Protein AF-A0A949JFN5-F1 (afdb_monomer_lite)

Structure (mmCIF, N/CA/C/O backbone):
data_AF-A0A949JFN5-F1
#
_entry.id   AF-A0A949JFN5-F1
#
loop_
_atom_site.group_PDB
_atom_site.id
_atom_site.type_symbol
_atom_site.label_atom_id
_atom_site.label_alt_id
_atom_site.label_comp_id
_atom_site.label_asym_id
_atom_site.label_entity_id
_atom_site.label_seq_id
_atom_site.pdbx_PDB_ins_code
_atom_site.Cartn_x
_atom_site.Cartn_y
_atom_site.Cartn_z
_atom_site.occupancy
_atom_site.B_iso_or_equiv
_atom_site.auth_seq_id
_atom_site.auth_comp_id
_atom_site.auth_asym_id
_atom_site.auth_atom_id
_atom_site.pdbx_PDB_model_num
ATOM 1 N N . MET A 1 1 ? -2.048 15.603 5.107 1.00 60.56 1 MET A N 1
ATOM 2 C CA . MET A 1 1 ? -1.846 14.276 4.490 1.00 60.56 1 MET A CA 1
ATOM 3 C C . MET A 1 1 ? -1.039 13.436 5.466 1.00 60.56 1 MET A C 1
ATOM 5 O O . MET A 1 1 ? -0.089 13.977 6.023 1.00 60.56 1 MET A O 1
ATOM 9 N N . THR A 1 2 ? -1.454 12.204 5.772 1.00 84.62 2 THR A N 1
ATOM 10 C CA . THR A 1 2 ? -0.766 11.370 6.776 1.00 84.62 2 THR A CA 1
ATOM 11 C C . THR A 1 2 ? 0.574 10.846 6.227 1.00 84.62 2 THR A C 1
ATOM 13 O O . THR A 1 2 ? 0.743 10.765 5.003 1.00 84.62 2 THR A O 1
ATOM 16 N N . PRO A 1 3 ? 1.546 10.490 7.091 1.00 90.62 3 PRO A N 1
ATOM 17 C CA . PRO A 1 3 ? 2.799 9.868 6.655 1.00 90.62 3 PRO A CA 1
ATOM 18 C C . PRO A 1 3 ? 2.585 8.604 5.810 1.00 90.62 3 PRO A C 1
ATOM 20 O O . PRO A 1 3 ? 3.278 8.417 4.812 1.00 90.62 3 PRO A O 1
ATOM 23 N N . LEU A 1 4 ? 1.578 7.794 6.158 1.00 91.38 4 LEU A N 1
ATOM 24 C CA . LEU A 1 4 ? 1.217 6.573 5.438 1.00 91.38 4 LEU A CA 1
ATOM 25 C C . LEU A 1 4 ? 0.805 6.846 3.986 1.00 91.38 4 LEU A C 1
ATOM 27 O O . LEU A 1 4 ? 1.361 6.237 3.076 1.00 91.38 4 LEU A O 1
ATOM 31 N N . VAL A 1 5 ? -0.096 7.811 3.762 1.00 94.62 5 VAL A N 1
ATOM 32 C CA . VAL A 1 5 ? -0.527 8.211 2.408 1.00 94.62 5 VAL A CA 1
ATOM 33 C C . VAL A 1 5 ? 0.674 8.632 1.562 1.00 94.62 5 VAL A C 1
ATOM 35 O O . VAL A 1 5 ? 0.838 8.184 0.433 1.00 94.62 5 VAL A O 1
ATOM 38 N N . THR A 1 6 ? 1.582 9.421 2.142 1.00 95.69 6 THR A N 1
ATOM 39 C CA . THR A 1 6 ? 2.788 9.874 1.432 1.00 95.69 6 THR A CA 1
ATOM 40 C C . THR A 1 6 ? 3.713 8.709 1.060 1.00 95.69 6 THR A C 1
ATOM 42 O O . THR A 1 6 ? 4.330 8.727 -0.005 1.00 95.69 6 THR A O 1
ATOM 45 N N . ALA A 1 7 ? 3.846 7.707 1.933 1.00 94.56 7 ALA A N 1
ATOM 46 C CA . ALA A 1 7 ? 4.667 6.527 1.674 1.00 94.56 7 ALA A CA 1
ATOM 47 C C . ALA A 1 7 ? 4.069 5.646 0.564 1.00 94.56 7 ALA A C 1
ATOM 49 O O . ALA A 1 7 ? 4.789 5.269 -0.363 1.00 94.56 7 ALA A O 1
ATOM 50 N N . VAL A 1 8 ? 2.759 5.388 0.621 1.00 96.19 8 VAL A N 1
ATOM 51 C CA . VAL A 1 8 ? 2.016 4.655 -0.416 1.00 96.19 8 VAL A CA 1
ATOM 52 C C . VAL A 1 8 ? 2.117 5.348 -1.765 1.00 96.19 8 VAL A C 1
ATOM 54 O O . VAL A 1 8 ? 2.468 4.692 -2.741 1.00 96.19 8 VAL A O 1
ATOM 57 N N . ASP A 1 9 ? 1.891 6.662 -1.827 1.00 97.00 9 ASP A N 1
ATOM 58 C CA . ASP A 1 9 ? 1.921 7.401 -3.092 1.00 97.00 9 ASP A CA 1
ATOM 59 C C . ASP A 1 9 ? 3.301 7.318 -3.749 1.00 97.00 9 ASP A C 1
ATOM 61 O O . ASP A 1 9 ? 3.415 7.016 -4.935 1.00 97.00 9 ASP A O 1
ATOM 65 N N . ARG A 1 10 ? 4.374 7.477 -2.963 1.00 95.38 10 ARG A N 1
ATOM 66 C CA . ARG A 1 10 ? 5.748 7.324 -3.466 1.00 95.38 10 ARG A CA 1
ATOM 67 C C . ARG A 1 10 ? 6.023 5.920 -3.992 1.00 95.38 10 ARG A C 1
ATOM 69 O O . ARG A 1 10 ? 6.746 5.769 -4.977 1.00 95.38 10 ARG A O 1
ATOM 76 N N . LEU A 1 11 ? 5.505 4.892 -3.325 1.00 95.12 11 LEU A N 1
ATOM 77 C CA . LEU A 1 11 ? 5.696 3.514 -3.760 1.00 95.12 11 LEU A CA 1
ATOM 78 C C . LEU A 1 11 ? 4.883 3.217 -5.025 1.00 95.12 11 LEU A C 1
ATOM 80 O O . LEU A 1 11 ? 5.422 2.654 -5.975 1.00 95.12 11 LEU A O 1
ATOM 84 N N . ALA A 1 12 ? 3.633 3.670 -5.078 1.00 96.94 12 ALA A N 1
ATOM 85 C CA . ALA A 1 12 ? 2.780 3.590 -6.256 1.00 96.94 12 ALA A CA 1
ATOM 86 C C . ALA A 1 12 ? 3.417 4.293 -7.465 1.00 96.94 12 ALA A C 1
ATOM 88 O O . ALA A 1 12 ? 3.501 3.705 -8.543 1.00 96.94 12 ALA A O 1
ATOM 89 N N . ASP A 1 13 ? 3.953 5.501 -7.280 1.00 97.25 13 ASP A N 1
ATOM 90 C CA . ASP A 1 13 ? 4.652 6.250 -8.328 1.00 97.25 13 ASP A CA 1
ATOM 91 C C . ASP A 1 13 ? 5.903 5.526 -8.825 1.00 97.25 13 ASP A C 1
ATOM 93 O O . ASP A 1 13 ? 6.162 5.489 -10.030 1.00 97.25 13 ASP A O 1
ATOM 97 N N . ARG A 1 14 ? 6.652 4.876 -7.926 1.00 95.38 14 ARG A N 1
ATOM 98 C CA . ARG A 1 14 ? 7.767 4.009 -8.327 1.00 95.38 14 ARG A CA 1
ATOM 99 C C . ARG A 1 14 ? 7.289 2.862 -9.209 1.00 95.38 14 ARG A C 1
ATOM 101 O O . ARG A 1 14 ? 7.893 2.645 -10.253 1.00 95.38 14 ARG A O 1
ATOM 108 N N . VAL A 1 15 ? 6.216 2.161 -8.831 1.00 95.81 15 VAL A N 1
ATOM 109 C CA . VAL A 1 15 ? 5.657 1.063 -9.643 1.00 95.81 15 VAL A CA 1
ATOM 110 C C . VAL A 1 15 ? 5.206 1.573 -11.015 1.00 95.81 15 VAL A C 1
ATOM 112 O O . VAL A 1 15 ? 5.526 0.946 -12.023 1.00 95.81 15 VAL A O 1
ATOM 115 N N . ARG A 1 16 ? 4.539 2.735 -11.079 1.00 96.94 16 ARG A N 1
ATOM 116 C CA . ARG A 1 16 ? 4.115 3.377 -12.342 1.00 96.94 16 ARG A CA 1
ATOM 117 C C . ARG A 1 16 ? 5.290 3.727 -13.256 1.00 96.94 16 ARG A C 1
ATOM 119 O O . ARG A 1 16 ? 5.142 3.710 -14.475 1.00 96.94 16 ARG A O 1
ATOM 126 N N . ALA A 1 17 ? 6.448 4.042 -12.681 1.00 96.75 17 ALA A N 1
ATOM 127 C CA . ALA A 1 17 ? 7.653 4.392 -13.424 1.00 96.75 17 ALA A CA 1
ATOM 128 C C . ALA A 1 17 ? 8.457 3.174 -13.922 1.00 96.75 17 ALA A C 1
ATOM 130 O O . ALA A 1 17 ? 9.407 3.346 -14.692 1.00 96.75 17 ALA A O 1
ATOM 131 N N . LEU A 1 18 ? 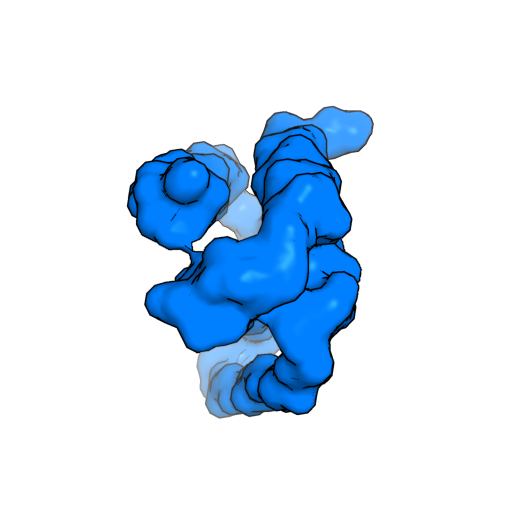8.122 1.949 -13.497 1.00 95.88 18 LEU A N 1
ATOM 132 C CA . LEU A 1 18 ? 8.872 0.756 -13.889 1.00 95.88 18 LEU A CA 1
ATOM 133 C C . LEU A 1 18 ? 8.686 0.422 -15.378 1.00 95.88 18 LEU A C 1
ATOM 135 O O . LEU A 1 18 ? 7.577 0.497 -15.911 1.00 95.88 18 LEU A O 1
ATOM 139 N N . PRO A 1 19 ? 9.746 -0.045 -16.067 1.00 96.19 19 PRO A N 1
ATOM 140 C CA . PRO A 1 19 ? 9.604 -0.553 -17.421 1.00 96.19 19 PRO A CA 1
ATOM 141 C C . PRO A 1 19 ? 8.778 -1.844 -17.420 1.00 96.19 19 PRO A C 1
ATOM 143 O O . PRO A 1 19 ? 8.865 -2.661 -16.501 1.00 96.19 19 PRO A O 1
ATOM 146 N N . GLN A 1 20 ? 8.066 -2.101 -18.519 1.00 96.06 20 GLN A N 1
ATOM 147 C CA . GLN A 1 20 ? 7.237 -3.301 -18.681 1.00 96.06 20 GLN A CA 1
ATOM 148 C C . GLN A 1 20 ? 7.985 -4.610 -18.376 1.00 96.06 20 GLN A C 1
ATOM 150 O O . GLN A 1 20 ? 7.427 -5.533 -17.787 1.00 96.06 20 GLN A O 1
ATOM 155 N N . SER A 1 21 ? 9.265 -4.702 -18.751 1.00 96.62 21 SER A N 1
ATOM 156 C CA . SER A 1 21 ? 10.064 -5.901 -18.484 1.00 96.62 21 SER A CA 1
ATOM 157 C C . SER A 1 21 ? 10.274 -6.154 -16.987 1.00 96.62 21 SER A C 1
ATOM 159 O O . SER A 1 21 ? 10.337 -7.310 -16.586 1.00 96.62 21 SER A O 1
ATOM 161 N N . ALA A 1 22 ? 10.349 -5.113 -16.154 1.00 95.00 22 ALA A N 1
ATOM 162 C CA . ALA A 1 22 ? 10.437 -5.253 -14.702 1.00 95.00 22 ALA A CA 1
ATOM 163 C C . ALA A 1 22 ? 9.084 -5.648 -14.095 1.00 95.00 22 ALA A C 1
ATOM 165 O O . AL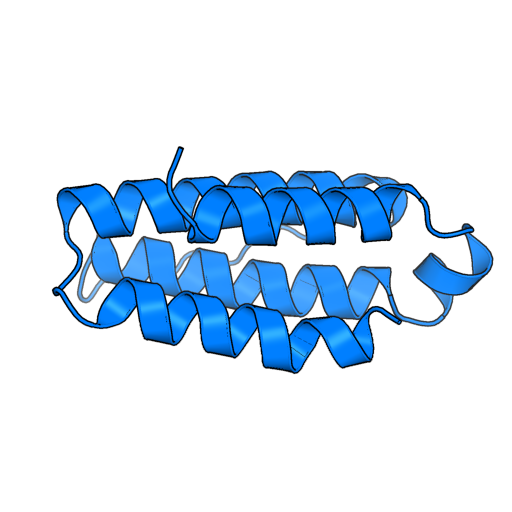A A 1 22 ? 9.028 -6.579 -13.293 1.00 95.00 22 ALA A O 1
ATOM 166 N N . LEU A 1 23 ? 7.994 -5.017 -14.551 1.00 95.06 23 LEU A N 1
ATOM 167 C CA . LEU A 1 23 ? 6.629 -5.366 -14.140 1.00 95.06 23 LEU A CA 1
ATOM 168 C C . LEU A 1 23 ? 6.342 -6.855 -14.376 1.00 95.06 23 LEU A C 1
ATOM 170 O O . LEU A 1 23 ? 5.945 -7.560 -13.449 1.00 95.06 23 LEU A O 1
ATOM 174 N N . ARG A 1 24 ? 6.663 -7.356 -15.576 1.00 94.88 24 ARG A N 1
ATOM 175 C CA . ARG A 1 24 ? 6.495 -8.768 -15.962 1.00 94.88 24 ARG A CA 1
ATOM 176 C C . ARG A 1 24 ? 7.424 -9.743 -15.247 1.00 94.88 24 ARG A C 1
ATOM 178 O O . ARG A 1 24 ? 7.089 -10.916 -15.138 1.00 94.88 24 ARG A O 1
ATOM 185 N N . ARG A 1 25 ? 8.594 -9.290 -14.786 1.00 93.56 25 ARG A N 1
ATOM 186 C CA . ARG A 1 25 ? 9.542 -10.128 -14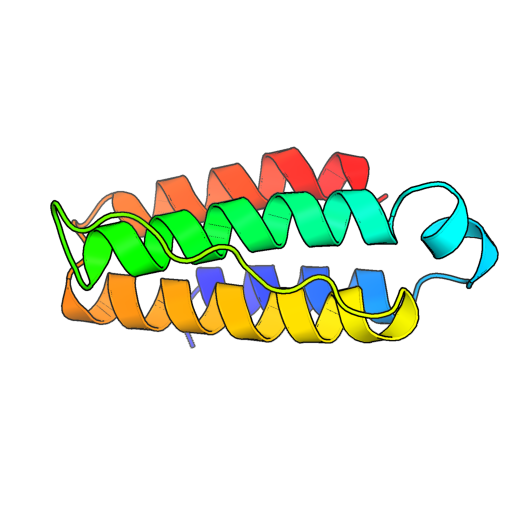.030 1.00 93.56 25 ARG A CA 1
ATOM 187 C C . ARG A 1 25 ? 9.151 -10.319 -12.565 1.00 93.56 25 ARG A C 1
ATOM 189 O O . ARG A 1 25 ? 9.781 -11.132 -11.902 1.00 93.56 25 ARG A O 1
ATOM 196 N N . GLY A 1 26 ? 8.136 -9.607 -12.075 1.00 92.88 26 GLY A N 1
ATOM 197 C CA . GLY A 1 26 ? 7.589 -9.842 -10.740 1.00 92.88 26 GLY A CA 1
ATOM 198 C C . GLY A 1 26 ? 7.179 -8.587 -9.984 1.00 92.88 26 GLY A C 1
ATOM 199 O O . GLY A 1 26 ? 6.465 -8.711 -8.997 1.00 92.88 26 GLY A O 1
ATOM 200 N N . ALA A 1 27 ? 7.545 -7.383 -10.438 1.00 94.44 27 ALA A N 1
ATOM 201 C CA . ALA A 1 27 ? 7.190 -6.171 -9.697 1.00 94.44 27 ALA A CA 1
ATOM 202 C C . ALA A 1 27 ? 5.669 -5.937 -9.640 1.00 94.44 27 ALA A C 1
ATOM 204 O O . ALA A 1 27 ? 5.160 -5.488 -8.617 1.00 94.44 27 ALA A O 1
ATOM 205 N N . ALA A 1 28 ? 4.925 -6.305 -10.692 1.00 95.00 28 ALA A N 1
ATOM 206 C CA . ALA A 1 28 ? 3.462 -6.251 -10.657 1.00 95.00 28 ALA A CA 1
ATOM 207 C C . ALA A 1 28 ? 2.867 -7.253 -9.649 1.00 95.00 28 ALA A C 1
ATOM 209 O O . ALA A 1 28 ? 1.890 -6.937 -8.976 1.00 95.00 28 ALA A O 1
ATOM 210 N N . GLU A 1 29 ? 3.475 -8.436 -9.507 1.00 95.00 29 GLU A N 1
ATOM 211 C CA . GLU A 1 29 ? 3.042 -9.443 -8.531 1.00 95.00 29 GLU A CA 1
ATOM 212 C C . GLU A 1 29 ? 3.339 -8.999 -7.098 1.00 95.00 29 GLU A C 1
ATOM 214 O O . GLU A 1 29 ? 2.476 -9.100 -6.232 1.00 95.00 29 GLU A O 1
ATOM 219 N N . ALA A 1 30 ? 4.532 -8.453 -6.856 1.00 94.56 30 ALA A N 1
ATOM 220 C CA . ALA A 1 30 ? 4.913 -7.919 -5.554 1.00 94.56 30 ALA A CA 1
ATOM 221 C C . ALA A 1 30 ? 4.004 -6.751 -5.134 1.00 94.56 30 ALA A C 1
ATOM 223 O O . ALA A 1 30 ? 3.553 -6.701 -3.992 1.00 94.56 30 ALA A O 1
ATOM 224 N N . ALA A 1 31 ? 3.676 -5.850 -6.066 1.00 95.44 31 ALA A N 1
ATOM 225 C CA . ALA A 1 31 ? 2.743 -4.756 -5.813 1.00 95.44 31 ALA A CA 1
ATOM 226 C C . ALA A 1 31 ? 1.325 -5.271 -5.511 1.00 95.44 31 ALA A C 1
ATOM 228 O O . ALA A 1 31 ? 0.668 -4.756 -4.607 1.00 95.44 31 ALA A O 1
ATOM 229 N N . TYR A 1 32 ? 0.865 -6.307 -6.220 1.00 96.31 32 TYR A N 1
ATOM 230 C CA . TYR A 1 32 ? -0.424 -6.949 -5.951 1.00 96.31 32 TYR A CA 1
ATOM 231 C C . TYR A 1 32 ? -0.463 -7.632 -4.576 1.00 96.31 32 TYR A C 1
ATOM 233 O O . TYR A 1 32 ? -1.440 -7.468 -3.847 1.00 96.31 32 TYR A O 1
ATOM 241 N N . ALA A 1 33 ? 0.594 -8.357 -4.197 1.00 95.00 33 ALA A N 1
ATOM 242 C CA . ALA A 1 33 ? 0.696 -9.006 -2.891 1.00 95.00 33 ALA A CA 1
ATOM 243 C C . ALA A 1 33 ? 0.603 -7.981 -1.752 1.00 95.00 33 ALA A C 1
ATOM 245 O O . ALA A 1 33 ? -0.281 -8.090 -0.904 1.00 95.00 33 ALA A O 1
ATOM 246 N N . LEU A 1 34 ? 1.408 -6.915 -1.824 1.00 95.69 34 LEU A N 1
ATOM 247 C CA . LEU A 1 34 ? 1.340 -5.802 -0.878 1.00 95.69 34 LEU A CA 1
ATOM 248 C C . LEU A 1 34 ? -0.062 -5.176 -0.846 1.00 95.69 34 LEU A C 1
ATOM 250 O O . LEU A 1 34 ? -0.612 -4.921 0.222 1.00 95.69 34 LEU A O 1
ATOM 254 N N . SER A 1 35 ? -0.677 -4.976 -2.013 1.00 97.19 35 SER A N 1
ATOM 255 C CA . SER A 1 35 ? -2.029 -4.417 -2.093 1.00 97.19 35 SER A CA 1
ATOM 256 C C . SER A 1 35 ? -3.066 -5.291 -1.378 1.00 97.19 35 SER A C 1
ATOM 258 O O . SER A 1 35 ? -3.975 -4.768 -0.737 1.00 97.19 35 SER A O 1
ATOM 260 N N . CYS A 1 36 ? -2.928 -6.618 -1.450 1.00 96.75 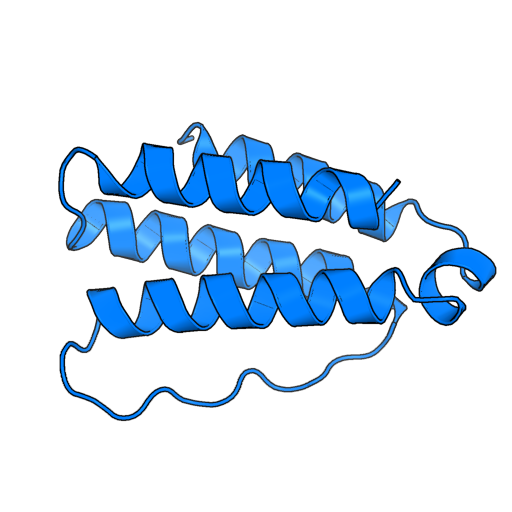36 CYS A N 1
ATOM 261 C CA . CYS A 1 36 ? -3.803 -7.546 -0.736 1.00 96.75 36 CYS A CA 1
ATOM 262 C C . CYS A 1 36 ? -3.645 -7.424 0.784 1.00 96.75 36 CYS A C 1
ATOM 264 O O . CYS A 1 36 ? -4.645 -7.474 1.497 1.00 96.75 36 CYS A O 1
ATOM 266 N N . GLU A 1 37 ? -2.422 -7.242 1.283 1.00 96.06 37 GLU A N 1
ATOM 267 C CA . GLU A 1 37 ? -2.150 -7.081 2.717 1.00 96.06 37 GLU A CA 1
ATOM 268 C C . GLU A 1 37 ? -2.713 -5.764 3.265 1.00 96.06 37 GLU A C 1
ATOM 270 O O . GLU A 1 37 ? -3.335 -5.740 4.333 1.00 96.06 37 GLU A O 1
ATOM 275 N N . LEU A 1 38 ? -2.578 -4.677 2.500 1.00 96.25 38 LEU A N 1
ATOM 276 C CA . LEU A 1 38 ? -3.165 -3.381 2.846 1.00 96.25 38 LEU A CA 1
ATOM 277 C C . LEU A 1 38 ? -4.698 -3.443 2.842 1.00 96.25 38 LEU A C 1
ATOM 279 O O . LEU A 1 38 ? -5.331 -3.019 3.808 1.00 96.25 38 LEU A O 1
ATOM 283 N N . ALA A 1 39 ? -5.297 -4.039 1.805 1.00 97.44 39 ALA A N 1
ATOM 284 C CA . ALA A 1 39 ? -6.746 -4.205 1.708 1.00 97.44 39 ALA A CA 1
ATOM 285 C C . ALA A 1 39 ? -7.307 -5.118 2.808 1.00 97.44 39 ALA A C 1
ATOM 287 O O . ALA A 1 39 ? -8.404 -4.878 3.309 1.00 97.44 39 ALA A O 1
ATOM 288 N N . LEU A 1 40 ? -6.577 -6.170 3.189 1.00 96.31 40 LEU A N 1
ATOM 289 C CA . LEU A 1 40 ? -6.940 -7.029 4.315 1.00 96.31 40 LEU A CA 1
ATOM 290 C C . LEU A 1 40 ? -6.948 -6.236 5.624 1.00 96.31 40 LEU A C 1
ATOM 292 O O . LEU A 1 40 ? -7.900 -6.336 6.393 1.00 96.31 40 LEU A O 1
ATOM 296 N N . SER A 1 41 ? -5.908 -5.435 5.851 1.00 95.12 41 SER A N 1
ATOM 297 C CA . SER A 1 41 ? -5.776 -4.617 7.058 1.00 95.12 41 SER A CA 1
ATOM 298 C C . SER A 1 41 ? -6.894 -3.575 7.158 1.00 95.12 41 SER A C 1
ATOM 300 O O . SER A 1 41 ? -7.499 -3.437 8.217 1.00 95.12 41 SER A O 1
ATOM 302 N N . ALA A 1 42 ? -7.225 -2.899 6.052 1.00 96.25 42 ALA A N 1
ATOM 303 C CA . ALA A 1 42 ? -8.325 -1.934 6.003 1.00 96.25 42 ALA A CA 1
ATOM 304 C C . ALA A 1 42 ? -9.664 -2.603 6.359 1.00 96.25 42 ALA A C 1
ATOM 306 O O . ALA A 1 42 ? -10.354 -2.171 7.277 1.00 96.25 42 ALA A O 1
ATOM 307 N N . GLN A 1 43 ? -9.971 -3.737 5.721 1.00 97.12 43 GLN A N 1
ATOM 308 C CA . GLN A 1 43 ? -11.211 -4.477 5.971 1.00 97.12 43 GLN A CA 1
ATOM 309 C C . GLN A 1 43 ? -11.327 -4.995 7.408 1.00 97.12 43 GLN A C 1
ATOM 311 O O . GLN A 1 43 ? -12.422 -5.027 7.960 1.00 97.12 43 GLN A O 1
ATOM 316 N N . GLN A 1 44 ? -10.219 -5.407 8.030 1.00 95.69 44 GLN A N 1
ATOM 317 C CA . GLN A 1 44 ? -10.224 -5.857 9.425 1.00 95.69 44 GLN A CA 1
ATOM 318 C C . GLN A 1 44 ? -10.520 -4.727 10.415 1.00 95.69 44 GLN A C 1
ATOM 320 O O . GLN A 1 44 ? -11.098 -4.996 11.468 1.00 95.69 44 GLN A O 1
ATOM 325 N N . LEU A 1 45 ? -10.124 -3.496 10.085 1.00 95.62 45 LEU A N 1
ATOM 326 C CA . LEU A 1 45 ? -10.431 -2.306 10.877 1.00 95.62 45 LEU A CA 1
ATOM 327 C C . LEU A 1 45 ? -11.892 -1.877 10.700 1.00 95.62 45 LEU A C 1
ATOM 329 O O . LEU A 1 45 ? -12.564 -1.592 11.686 1.00 95.62 45 LEU A O 1
ATOM 333 N N . GLU A 1 46 ? -12.382 -1.860 9.460 1.00 96.12 46 GLU A N 1
ATOM 334 C CA . GLU A 1 46 ? -13.734 -1.394 9.119 1.00 96.12 46 GLU A CA 1
ATOM 335 C C . GLU A 1 46 ? -14.830 -2.396 9.501 1.00 96.12 46 GLU A C 1
ATOM 337 O O . GLU A 1 46 ? -15.898 -2.017 9.978 1.00 96.12 46 GLU A O 1
ATOM 342 N N . GLU A 1 47 ? -14.579 -3.693 9.310 1.00 95.38 47 GLU A N 1
ATOM 343 C CA . GLU A 1 47 ? -15.558 -4.758 9.534 1.00 95.38 47 GLU A CA 1
ATOM 344 C C . GLU A 1 47 ? -14.973 -5.906 10.387 1.00 95.38 47 GLU A C 1
ATOM 346 O O . GLU A 1 47 ? -14.840 -7.042 9.906 1.00 95.38 47 GLU A O 1
ATOM 351 N N . PRO A 1 48 ? -14.641 -5.666 11.674 1.00 94.25 48 PRO A N 1
ATOM 352 C CA . PRO A 1 48 ? -14.039 -6.685 12.529 1.00 94.25 48 PRO A CA 1
ATOM 353 C C . PRO A 1 48 ? -14.888 -7.961 12.614 1.00 94.25 48 PRO A C 1
ATOM 355 O O . PRO A 1 48 ? -16.085 -7.922 12.899 1.00 94.25 48 PRO A O 1
ATOM 358 N N . GLY A 1 49 ? -14.255 -9.119 12.406 1.00 93.88 49 GLY A N 1
ATOM 359 C CA . GLY A 1 49 ? -14.914 -10.430 12.472 1.00 93.88 49 GLY A CA 1
ATOM 360 C C . GLY A 1 49 ? -15.643 -10.858 11.193 1.00 93.88 49 GLY A C 1
ATOM 361 O O . GLY A 1 49 ? -16.145 -11.983 11.138 1.00 93.88 49 GLY A O 1
ATOM 362 N N . THR A 1 50 ? -15.663 -10.019 10.156 1.00 95.88 50 THR A N 1
ATOM 363 C CA . THR A 1 50 ? -16.201 -10.378 8.838 1.00 95.88 50 THR A CA 1
ATOM 364 C C . THR A 1 50 ? -15.130 -11.055 7.984 1.00 95.88 50 THR A C 1
ATOM 366 O O . THR A 1 50 ? -13.945 -10.734 8.067 1.00 95.88 50 THR A O 1
ATOM 369 N N . ALA A 1 51 ? -15.537 -12.023 7.157 1.00 95.44 51 ALA A N 1
ATOM 370 C CA . ALA A 1 51 ? -14.634 -12.661 6.205 1.00 95.44 51 ALA A CA 1
ATOM 371 C C . ALA A 1 51 ? -14.138 -11.625 5.172 1.00 95.44 51 ALA A C 1
ATOM 373 O O . ALA A 1 51 ? -14.973 -11.038 4.476 1.00 95.44 51 ALA A O 1
ATOM 374 N N . PRO A 1 52 ? -12.815 -11.411 5.034 1.00 94.88 52 PRO A N 1
ATOM 375 C CA . PRO A 1 52 ? -12.281 -10.433 4.096 1.00 94.88 52 PRO A CA 1
ATOM 376 C C . PRO A 1 52 ? -12.633 -10.774 2.650 1.00 94.88 52 PRO A C 1
ATOM 378 O O . PRO A 1 52 ? -12.577 -11.930 2.219 1.00 94.88 52 PRO A O 1
ATOM 381 N N . ARG A 1 53 ? -12.954 -9.742 1.879 1.00 96.31 53 ARG A N 1
ATOM 382 C CA . ARG A 1 53 ? -13.187 -9.823 0.442 1.00 96.31 53 ARG A CA 1
ATOM 383 C C . ARG A 1 53 ? -11.837 -9.886 -0.279 1.00 96.31 53 ARG A C 1
ATOM 385 O O . ARG A 1 53 ? -10.946 -9.089 0.032 1.00 96.31 53 ARG A O 1
ATOM 392 N N . PRO A 1 54 ? -11.669 -10.800 -1.252 1.00 95.50 54 PRO A N 1
ATOM 393 C CA . PRO A 1 54 ? -10.446 -10.867 -2.034 1.00 95.50 54 PRO A CA 1
ATOM 394 C C . PRO A 1 54 ? -10.300 -9.613 -2.897 1.00 95.50 54 PRO A C 1
ATOM 396 O O . PRO A 1 54 ? -11.250 -9.188 -3.559 1.00 95.50 54 PRO A O 1
ATOM 399 N N . LEU A 1 55 ? -9.095 -9.047 -2.924 1.00 97.06 55 LEU A N 1
ATOM 400 C CA . LEU A 1 55 ? -8.774 -7.949 -3.825 1.00 97.06 55 LEU A CA 1
ATOM 401 C C . LEU A 1 55 ? -8.750 -8.478 -5.273 1.00 97.06 55 LEU A C 1
ATOM 403 O O . LEU A 1 55 ? -8.110 -9.499 -5.535 1.00 97.06 55 LEU A O 1
ATOM 407 N N . PRO A 1 56 ? -9.435 -7.836 -6.234 1.00 95.44 56 PRO A N 1
ATOM 408 C CA . PRO A 1 56 ? -9.402 -8.288 -7.617 1.00 95.44 56 PRO A CA 1
ATOM 409 C C . PRO A 1 56 ? -8.010 -8.080 -8.212 1.00 95.44 56 PRO A C 1
ATOM 411 O O . PRO A 1 56 ? -7.381 -7.041 -8.020 1.00 95.44 56 PRO A O 1
ATOM 414 N N . ARG A 1 57 ? -7.535 -9.046 -8.998 1.00 94.69 57 ARG A N 1
ATOM 415 C CA . ARG A 1 57 ? -6.293 -8.884 -9.756 1.00 94.69 57 ARG A CA 1
ATOM 416 C C . ARG A 1 57 ? -6.511 -7.933 -10.929 1.00 94.69 57 ARG A C 1
ATOM 418 O O . ARG A 1 57 ? -7.464 -8.089 -11.691 1.00 94.69 57 ARG A O 1
ATOM 425 N N . VAL A 1 58 ? -5.594 -6.986 -11.091 1.00 92.62 58 VAL A N 1
ATOM 426 C CA . VAL A 1 58 ? -5.603 -6.008 -12.185 1.00 92.62 58 VAL A CA 1
ATOM 427 C C . VAL A 1 58 ? -4.432 -6.242 -13.145 1.00 92.62 58 VAL A C 1
ATOM 429 O O . VAL A 1 58 ? -3.571 -7.089 -12.905 1.00 92.62 58 VAL A O 1
ATOM 432 N N . GLY A 1 59 ? -4.411 -5.520 -14.267 1.00 93.06 59 GLY A N 1
ATOM 433 C CA . GLY A 1 59 ? -3.320 -5.604 -15.240 1.00 93.06 59 GLY A CA 1
ATOM 434 C C . GLY A 1 59 ? -1.994 -5.056 -14.698 1.00 93.06 59 GLY A C 1
ATOM 435 O O . GLY A 1 59 ? -1.972 -4.235 -13.781 1.00 93.06 59 GLY A O 1
ATOM 436 N N . GLU A 1 60 ? -0.878 -5.464 -15.310 1.00 92.56 60 GLU A N 1
ATOM 437 C CA . GLU A 1 60 ? 0.483 -5.100 -14.871 1.00 92.56 60 GLU A CA 1
ATOM 438 C C . GLU A 1 60 ? 0.718 -3.580 -14.776 1.00 92.56 60 GLU A C 1
ATOM 440 O O . GLU A 1 60 ? 1.430 -3.120 -13.890 1.00 92.56 60 GLU A O 1
ATOM 445 N N . PHE A 1 61 ? 0.066 -2.793 -15.637 1.00 94.56 61 PHE A N 1
ATOM 446 C CA . PHE A 1 61 ? 0.194 -1.330 -15.672 1.00 94.56 61 PHE A CA 1
ATOM 447 C C . PHE A 1 61 ? -0.665 -0.594 -14.642 1.00 94.56 61 PHE A C 1
ATOM 449 O O . PHE A 1 61 ? -0.412 0.570 -14.358 1.00 94.56 61 PHE A O 1
ATOM 456 N N . THR A 1 62 ? -1.662 -1.267 -14.069 1.00 97.19 62 THR A N 1
ATOM 457 C CA . THR A 1 62 ? -2.561 -0.702 -13.050 1.00 97.19 62 THR A CA 1
ATOM 458 C C . THR A 1 62 ? -2.143 -1.080 -11.629 1.00 97.19 62 THR A C 1
ATOM 460 O O . THR A 1 62 ? -2.809 -0.699 -10.673 1.00 97.19 62 THR A O 1
ATOM 463 N N . ALA A 1 63 ? -1.039 -1.818 -11.468 1.00 95.75 63 ALA A N 1
ATOM 464 C CA . ALA A 1 63 ? -0.558 -2.262 -10.161 1.00 95.75 63 ALA A CA 1
ATOM 465 C C . ALA A 1 63 ? -0.234 -1.084 -9.222 1.00 95.75 63 ALA A C 1
ATOM 467 O O . ALA A 1 63 ? -0.561 -1.133 -8.040 1.00 95.75 63 ALA A O 1
ATOM 468 N N . GLY A 1 64 ? 0.343 0.002 -9.752 1.00 96.75 64 GLY A N 1
ATOM 469 C CA . GLY A 1 64 ? 0.582 1.223 -8.975 1.00 96.75 64 GLY A CA 1
ATOM 470 C C . GLY A 1 64 ? -0.712 1.930 -8.559 1.00 96.75 64 GLY A C 1
ATOM 471 O O . GLY A 1 64 ? -0.814 2.411 -7.435 1.00 96.75 64 GLY A O 1
ATOM 472 N N . ASP A 1 65 ? -1.729 1.946 -9.424 1.00 98.00 65 ASP A N 1
ATOM 473 C CA . ASP A 1 65 ? -3.029 2.552 -9.105 1.00 98.00 65 ASP A CA 1
ATOM 474 C C . ASP A 1 65 ? -3.785 1.755 -8.049 1.00 98.00 65 ASP A C 1
ATOM 476 O O . ASP A 1 65 ? -4.315 2.336 -7.106 1.00 98.00 65 ASP A O 1
ATOM 480 N N . GLN A 1 66 ? -3.773 0.427 -8.161 1.00 97.88 66 GLN A N 1
ATOM 481 C CA . GLN A 1 66 ? -4.352 -0.443 -7.148 1.00 97.88 66 GLN A CA 1
ATOM 482 C C . GLN A 1 66 ? -3.670 -0.256 -5.791 1.00 97.88 66 GLN A C 1
ATOM 484 O O . GLN A 1 66 ? -4.371 -0.119 -4.793 1.00 97.88 66 GLN A O 1
ATOM 489 N N . LEU A 1 67 ? -2.334 -0.196 -5.764 1.00 97.25 67 LEU A N 1
ATOM 490 C CA . LEU A 1 67 ? -1.571 0.030 -4.538 1.00 97.25 67 LEU A CA 1
ATOM 491 C C . LEU A 1 67 ? -1.921 1.372 -3.882 1.00 97.25 67 LEU A C 1
ATOM 493 O O . LEU A 1 67 ? -2.079 1.438 -2.664 1.00 97.25 67 LEU A O 1
ATOM 497 N N . ALA A 1 68 ? -2.072 2.431 -4.684 1.00 98.00 68 ALA A N 1
ATOM 498 C CA . ALA A 1 68 ? -2.505 3.729 -4.183 1.00 98.00 68 ALA A CA 1
ATOM 499 C C . ALA A 1 68 ? -3.906 3.648 -3.559 1.00 98.00 68 ALA A C 1
ATOM 501 O O . ALA A 1 68 ? -4.078 4.053 -2.417 1.00 98.00 68 ALA A O 1
ATOM 502 N N . VAL A 1 69 ? -4.886 3.068 -4.260 1.00 98.25 69 VAL A N 1
ATOM 503 C CA . VAL A 1 69 ? -6.269 2.957 -3.759 1.00 98.25 69 VAL A CA 1
ATOM 504 C C . VAL A 1 69 ? -6.316 2.247 -2.408 1.00 98.25 69 VAL A C 1
ATOM 506 O O . VAL A 1 69 ? -6.748 2.842 -1.426 1.00 98.25 69 VAL A O 1
ATOM 509 N N . VAL A 1 70 ? -5.781 1.029 -2.316 1.00 97.94 70 VAL A N 1
ATOM 510 C CA . VAL A 1 70 ? -5.870 0.244 -1.072 1.00 97.94 70 VAL A CA 1
ATOM 511 C C . VAL A 1 70 ? -5.058 0.850 0.075 1.00 97.94 70 VAL A C 1
ATOM 513 O O . VAL A 1 70 ? -5.401 0.681 1.243 1.00 97.94 70 VAL A O 1
ATOM 516 N N . GLY A 1 71 ? -3.974 1.566 -0.235 1.00 96.94 71 GLY A N 1
ATOM 517 C CA . GLY A 1 71 ? -3.195 2.273 0.772 1.00 96.94 71 GLY A CA 1
ATOM 518 C C . GLY A 1 71 ? -3.917 3.504 1.322 1.00 96.94 71 GLY A C 1
ATOM 519 O O . GLY A 1 71 ? -3.807 3.797 2.514 1.00 96.94 71 GLY A O 1
ATOM 520 N N . HIS A 1 72 ? -4.688 4.202 0.485 1.00 97.75 72 HIS A N 1
ATOM 521 C CA . HIS A 1 72 ? -5.573 5.281 0.931 1.00 97.75 72 HIS A CA 1
ATOM 522 C C . HIS A 1 72 ? -6.769 4.736 1.716 1.00 97.75 72 HIS A C 1
ATOM 524 O O . HIS A 1 72 ? -7.094 5.316 2.750 1.00 97.75 72 HIS A O 1
ATOM 530 N N . ASP A 1 73 ? -7.345 3.603 1.301 1.00 97.44 73 ASP A N 1
ATOM 531 C CA . ASP A 1 73 ? -8.409 2.915 2.046 1.00 97.44 73 ASP A CA 1
ATOM 532 C C . ASP A 1 73 ? -7.929 2.551 3.460 1.00 97.44 73 ASP A C 1
ATOM 534 O O . ASP A 1 73 ? -8.574 2.896 4.448 1.00 97.44 73 ASP A O 1
ATOM 538 N N . LEU A 1 74 ? -6.730 1.965 3.590 1.00 96.56 74 LEU A N 1
ATOM 539 C CA . LEU A 1 74 ? -6.138 1.688 4.902 1.00 96.56 74 LEU A CA 1
ATOM 540 C C . LEU A 1 74 ? -5.915 2.967 5.718 1.00 96.56 74 LEU A C 1
ATOM 542 O O . LEU A 1 74 ? -6.178 2.989 6.918 1.00 96.56 74 LEU A O 1
ATOM 546 N N . ALA A 1 75 ? -5.429 4.042 5.095 1.00 95.88 75 ALA A N 1
ATOM 547 C CA . ALA A 1 75 ? -5.217 5.302 5.799 1.00 95.88 75 ALA A CA 1
ATOM 548 C C . ALA 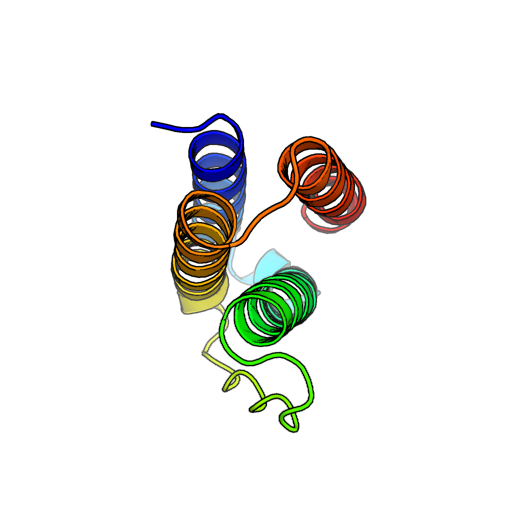A 1 75 ? -6.530 5.915 6.315 1.00 95.88 75 ALA A C 1
ATOM 550 O O . ALA A 1 75 ? -6.535 6.492 7.404 1.00 95.88 75 ALA A O 1
ATOM 551 N N . ALA A 1 76 ? -7.620 5.784 5.556 1.00 96.25 76 ALA A N 1
ATOM 552 C CA . ALA A 1 76 ? -8.953 6.199 5.974 1.00 96.25 76 ALA A CA 1
ATOM 553 C C . ALA A 1 76 ? -9.467 5.324 7.129 1.00 96.25 76 ALA A C 1
ATOM 555 O O . ALA A 1 76 ? -9.834 5.860 8.176 1.00 96.25 76 ALA A O 1
ATOM 556 N N . ALA A 1 77 ? -9.380 3.998 6.993 1.00 96.00 77 ALA A N 1
ATOM 557 C CA . ALA A 1 77 ? -9.785 3.048 8.026 1.00 96.00 77 ALA A CA 1
ATOM 558 C C . ALA A 1 77 ? -9.033 3.267 9.348 1.00 96.00 77 ALA A C 1
ATOM 560 O O . ALA A 1 77 ? -9.642 3.265 10.414 1.00 96.00 77 ALA A O 1
ATOM 561 N N . LEU A 1 78 ? -7.722 3.526 9.294 1.00 95.44 78 LEU A N 1
ATOM 562 C CA . LEU A 1 78 ? -6.904 3.848 10.467 1.00 95.44 78 LEU A CA 1
ATOM 563 C C . LEU A 1 78 ? -7.298 5.171 11.122 1.00 95.44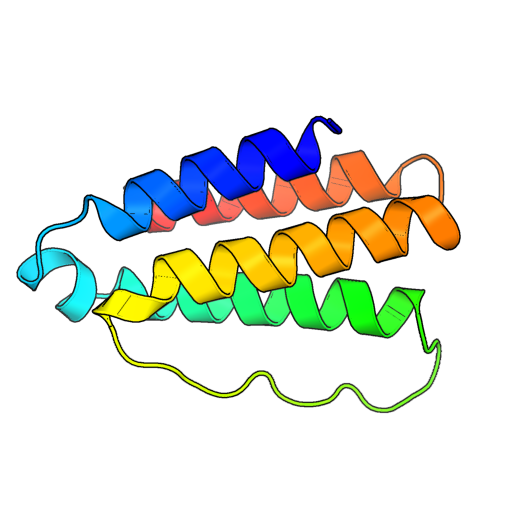 78 LEU A C 1
ATOM 565 O O . LEU A 1 78 ? -7.250 5.285 12.343 1.00 95.44 78 LEU A O 1
ATOM 569 N N . ALA A 1 79 ? -7.659 6.179 10.329 1.00 93.88 79 ALA A N 1
ATOM 570 C CA . ALA A 1 79 ? -8.079 7.467 10.866 1.00 93.88 79 ALA A CA 1
ATOM 571 C C . ALA A 1 79 ? -9.415 7.372 11.622 1.00 93.88 79 ALA A C 1
ATOM 573 O O . ALA A 1 79 ? -9.627 8.131 12.566 1.00 93.88 79 ALA A O 1
ATOM 574 N N . GLU A 1 80 ? -10.296 6.460 11.210 1.00 95.38 80 GLU A N 1
ATOM 575 C CA . GLU A 1 80 ? -11.623 6.281 11.805 1.00 95.38 80 GLU A CA 1
ATOM 576 C C . GLU A 1 80 ? -11.650 5.226 12.925 1.00 95.38 80 GLU A C 1
ATOM 578 O O . GLU A 1 80 ? -12.291 5.439 13.954 1.00 95.38 80 GLU A O 1
ATOM 583 N N . HIS A 1 81 ? -10.916 4.121 12.760 1.00 94.75 81 HIS A N 1
ATOM 584 C CA . HIS A 1 81 ? -11.005 2.926 13.610 1.00 94.75 81 HIS A CA 1
ATOM 585 C C . HIS A 1 81 ? -9.668 2.494 14.240 1.00 94.75 81 HIS A C 1
ATOM 587 O O . HIS A 1 81 ? -9.649 1.576 15.060 1.00 94.75 81 HIS A O 1
ATOM 593 N N . GLY A 1 82 ? -8.545 3.107 13.851 1.00 87.94 82 GLY A N 1
ATOM 594 C CA . GLY A 1 82 ? -7.203 2.655 14.224 1.00 87.94 82 GLY A CA 1
ATOM 595 C C . GLY A 1 82 ? -6.806 2.967 15.667 1.00 87.94 82 GLY A C 1
ATOM 596 O O . GLY A 1 82 ? -7.185 3.986 16.250 1.00 87.94 82 GLY A O 1
ATOM 597 N N . ALA A 1 83 ? -5.970 2.100 16.234 1.00 88.56 83 ALA A N 1
ATOM 598 C CA . ALA A 1 83 ? -5.256 2.366 17.472 1.00 88.56 83 ALA A CA 1
ATOM 599 C C . ALA A 1 83 ? -4.019 3.258 17.216 1.00 88.56 83 ALA A C 1
ATOM 601 O O . ALA A 1 83 ? -3.514 3.318 16.091 1.00 88.56 83 ALA A O 1
ATOM 602 N N . PRO A 1 84 ? -3.470 3.931 18.249 1.00 82.25 84 PRO A N 1
ATOM 603 C CA . PRO A 1 84 ? -2.341 4.854 18.087 1.00 82.25 84 PRO A CA 1
ATOM 604 C C . PRO A 1 84 ? -1.095 4.271 17.395 1.00 82.25 84 PRO A C 1
ATOM 606 O O . PRO A 1 84 ? -0.395 5.008 16.702 1.00 82.25 84 PRO A O 1
ATOM 609 N N . ASP A 1 85 ? -0.829 2.972 17.558 1.00 83.69 85 ASP A N 1
ATOM 610 C CA . ASP A 1 85 ? 0.371 2.306 17.025 1.00 83.69 85 ASP A CA 1
ATOM 611 C C . ASP A 1 85 ? 0.176 1.706 15.620 1.00 83.69 85 ASP A C 1
ATOM 613 O O . ASP A 1 85 ? 1.151 1.390 14.928 1.00 83.69 85 ASP A O 1
ATOM 617 N N . ASP A 1 86 ? -1.067 1.573 15.155 1.00 86.25 86 ASP A N 1
ATOM 618 C CA . ASP A 1 86 ? -1.373 0.919 13.880 1.00 86.25 86 ASP A CA 1
ATOM 619 C C . ASP A 1 86 ? -0.762 1.630 12.652 1.00 86.25 86 ASP A C 1
ATOM 621 O O . ASP A 1 86 ? -0.261 0.942 11.755 1.00 86.25 86 ASP A O 1
ATOM 625 N N . PRO A 1 87 ? -0.686 2.979 12.587 1.00 82.44 87 PRO A N 1
ATOM 626 C CA . PRO A 1 87 ? -0.021 3.662 11.478 1.00 82.44 87 PRO A CA 1
ATOM 627 C C . PRO A 1 87 ? 1.473 3.337 11.363 1.00 82.44 87 PRO A C 1
ATOM 629 O O . PRO A 1 87 ? 1.999 3.263 10.252 1.00 82.44 87 PRO A O 1
ATOM 632 N N . ALA A 1 88 ? 2.166 3.138 12.489 1.00 85.12 88 ALA A N 1
ATOM 633 C CA . ALA A 1 88 ? 3.582 2.774 12.482 1.00 85.12 88 ALA A CA 1
ATOM 634 C C . ALA A 1 88 ? 3.774 1.355 11.932 1.00 85.12 88 ALA A C 1
ATOM 636 O O . ALA A 1 88 ? 4.650 1.128 11.100 1.00 85.12 88 ALA A O 1
ATOM 637 N N . ARG A 1 89 ? 2.897 0.423 12.319 1.00 85.00 89 ARG A N 1
ATOM 638 C CA . ARG A 1 89 ? 2.891 -0.943 11.785 1.00 85.00 89 ARG A CA 1
ATOM 639 C C . ARG A 1 89 ? 2.623 -0.976 10.278 1.00 85.00 89 ARG A C 1
ATOM 641 O O . ARG A 1 89 ? 3.295 -1.711 9.559 1.00 85.00 89 ARG A O 1
ATOM 648 N N . ALA A 1 90 ? 1.680 -0.166 9.797 1.00 85.81 90 ALA A N 1
ATOM 649 C CA . ALA A 1 90 ? 1.391 -0.048 8.368 1.00 85.81 90 ALA A CA 1
ATOM 650 C C . ALA A 1 90 ? 2.598 0.485 7.574 1.00 85.81 90 ALA A C 1
ATOM 652 O O . ALA A 1 90 ? 2.875 0.009 6.475 1.00 85.81 90 ALA A O 1
ATOM 653 N N . LEU A 1 91 ? 3.351 1.435 8.139 1.00 89.06 91 LEU A N 1
ATOM 654 C CA . LEU A 1 91 ? 4.587 1.931 7.530 1.00 89.06 91 LEU A CA 1
ATOM 655 C C . LEU A 1 91 ? 5.674 0.853 7.455 1.00 89.06 91 LEU A C 1
ATOM 657 O O . LEU A 1 91 ? 6.287 0.710 6.401 1.00 89.06 91 LEU A O 1
ATOM 661 N N . SER A 1 92 ? 5.879 0.066 8.516 1.00 86.94 92 SER A N 1
ATOM 662 C CA . SER A 1 92 ? 6.859 -1.031 8.499 1.00 86.94 92 SER A CA 1
ATOM 663 C C . SER A 1 92 ? 6.554 -2.063 7.412 1.00 86.94 92 SER A C 1
ATOM 665 O O . SER A 1 92 ? 7.457 -2.477 6.692 1.00 86.94 92 SER A O 1
ATOM 667 N N . LEU A 1 93 ? 5.277 -2.402 7.217 1.00 84.12 93 LEU A N 1
ATOM 668 C CA . LEU A 1 93 ? 4.857 -3.303 6.143 1.00 84.12 93 LEU A CA 1
ATOM 669 C C . LEU A 1 93 ? 5.208 -2.731 4.755 1.00 84.12 93 LEU A C 1
ATOM 671 O O . LEU A 1 93 ? 5.754 -3.431 3.906 1.00 84.12 93 LEU A O 1
ATOM 675 N N . LEU A 1 94 ? 4.997 -1.432 4.519 1.00 87.25 94 LEU A N 1
ATOM 676 C CA . LEU A 1 94 ? 5.424 -0.799 3.262 1.00 87.25 94 LEU A CA 1
ATOM 677 C C . LEU A 1 94 ? 6.942 -0.849 3.061 1.00 87.25 94 LEU A C 1
ATOM 679 O O . LEU A 1 94 ? 7.398 -1.045 1.934 1.00 87.25 94 LEU A O 1
ATOM 683 N N . GLU A 1 95 ? 7.721 -0.651 4.123 1.00 86.19 95 GLU A N 1
ATOM 684 C CA . GLU A 1 95 ? 9.185 -0.687 4.072 1.00 86.19 95 GLU A CA 1
ATOM 685 C C . GLU A 1 95 ? 9.709 -2.087 3.730 1.00 86.19 95 GLU A C 1
ATOM 687 O O . GLU A 1 95 ? 10.570 -2.209 2.857 1.00 86.19 95 GLU A O 1
ATOM 692 N N . GLU A 1 96 ? 9.142 -3.137 4.330 1.00 84.12 96 GLU A N 1
ATOM 693 C CA . GLU A 1 96 ? 9.487 -4.538 4.044 1.00 84.12 96 GLU A CA 1
ATOM 694 C C . GLU A 1 96 ? 9.279 -4.890 2.561 1.00 84.12 96 GLU A C 1
ATOM 696 O O . GLU A 1 96 ? 10.127 -5.532 1.934 1.00 84.12 96 GLU A O 1
ATOM 701 N N . HIS A 1 97 ? 8.190 -4.409 1.958 1.00 80.69 97 HIS A N 1
ATOM 702 C CA . HIS A 1 97 ? 7.885 -4.669 0.548 1.00 80.69 97 HIS A CA 1
ATOM 703 C C . HIS A 1 97 ? 8.564 -3.699 -0.431 1.00 80.69 97 HIS A C 1
ATOM 705 O O . HIS A 1 97 ? 8.709 -4.020 -1.615 1.00 80.69 97 HIS A O 1
ATOM 711 N N . ALA A 1 98 ? 9.024 -2.530 0.024 1.00 80.06 98 ALA A N 1
ATOM 712 C CA . ALA A 1 98 ? 9.697 -1.549 -0.829 1.00 80.06 98 ALA A CA 1
ATOM 713 C C . ALA A 1 98 ? 11.006 -2.079 -1.442 1.00 80.06 98 ALA A C 1
ATOM 715 O O . ALA A 1 98 ? 11.419 -1.595 -2.506 1.00 80.06 98 ALA A O 1
ATOM 716 N N . ASP A 1 99 ? 11.631 -3.060 -0.786 1.00 74.25 99 ASP A N 1
ATOM 717 C CA . ASP A 1 99 ? 12.837 -3.755 -1.236 1.00 74.25 99 ASP A CA 1
ATOM 718 C C . ASP A 1 99 ? 12.547 -4.743 -2.374 1.00 74.25 99 ASP A C 1
ATOM 720 O O . ASP A 1 99 ? 13.316 -4.808 -3.331 1.00 74.25 99 ASP A O 1
ATOM 724 N N . ALA A 1 100 ? 11.404 -5.436 -2.333 1.00 70.50 100 ALA A N 1
ATOM 725 C CA . ALA A 1 100 ? 10.946 -6.321 -3.412 1.00 70.50 100 ALA A CA 1
ATOM 726 C C . ALA A 1 100 ? 10.510 -5.554 -4.678 1.00 70.50 100 ALA A C 1
ATOM 728 O O . ALA A 1 100 ? 10.369 -6.139 -5.751 1.00 70.50 100 ALA A O 1
ATOM 729 N N . LEU A 1 101 ? 10.298 -4.241 -4.542 1.00 71.94 101 LEU A N 1
ATOM 730 C CA . LEU A 1 101 ? 9.914 -3.307 -5.603 1.00 71.94 101 LEU A CA 1
ATOM 731 C C . LEU A 1 101 ? 11.083 -2.406 -6.063 1.00 71.94 101 LEU A C 1
ATOM 733 O O . LEU A 1 101 ? 10.851 -1.377 -6.711 1.00 71.94 101 LEU A O 1
ATOM 737 N N . ARG A 1 102 ? 12.331 -2.723 -5.686 1.00 65.75 102 ARG A N 1
ATOM 738 C CA . ARG A 1 102 ? 13.547 -2.129 -6.280 1.00 65.75 102 ARG A CA 1
ATOM 739 C C . ARG A 1 102 ? 13.931 -2.853 -7.567 1.00 65.75 102 ARG A C 1
ATOM 741 O O . ARG A 1 102 ? 14.344 -2.136 -8.504 1.00 65.75 102 ARG A O 1
#

pLDDT: mean 92.46, std 7.04, range [60.56, 98.25]

Secondary structure (DSSP, 8-state):
--HHHHHHHHHHHHHHTS-HHHIIIIIHHHHHHHHHHHHHHHHHHHSTTSPPPPPPP--GGGHHHHHHHHHHHHHHHHHHH--TTHHHHHHHHHHHHHTTT-

Sequence (102 aa):
MTPLVTAVDRLADRVRALPQSALRRGAAEAAYALSCELALSAQQLEEPGTAPRPLPRVGEFTAGDQLAVVGHDLAAALAEHGAPDDPARALSLLEEHADALR

Radius of gyration: 13.16 Å; chains: 1; bounding box: 30×27×37 Å

Foldseek 3Di:
DDPLLVLLLVLLVLLLPDDPVLLVVCLLVLLQVLLQVLQVQLCCLVPPPDDGDGDDRDDSNCSSVSSSVSSVSSVVSCVVRNDPCVSVVSVVSSVVSSVVND

Organism: NCBI:txid2780544